Protein AF-K0ICV0-F1 (afdb_monomer_lite)

Sequence (133 aa):
MGDPKSSLQKQDRCTICGSRFAEKKCYYCESRICTSCMVPVEVSGSTTKCLTCDRNKVNRLSLVQMLKRNYYLFAIIVAFWLFTVFPIPFLHLAGIEVDPSAFQPVLIATGAMTIPFVFLFLAWQRKAPRGSS

Radius of gyration: 22.75 Å; chains: 1; bounding box: 73×28×52 Å

Organism: Nitrososphaera gargensis (strain Ga9.2) (NCBI:txid1237085)

Structure (mmCIF, N/CA/C/O backbone):
data_AF-K0ICV0-F1
#
_entry.id   AF-K0ICV0-F1
#
loop_
_atom_site.group_PDB
_atom_site.id
_atom_site.type_symbol
_atom_site.label_atom_id
_atom_site.label_alt_id
_atom_site.label_comp_id
_atom_site.label_asym_id
_atom_site.label_entity_id
_atom_site.label_seq_id
_atom_site.pdbx_PDB_ins_c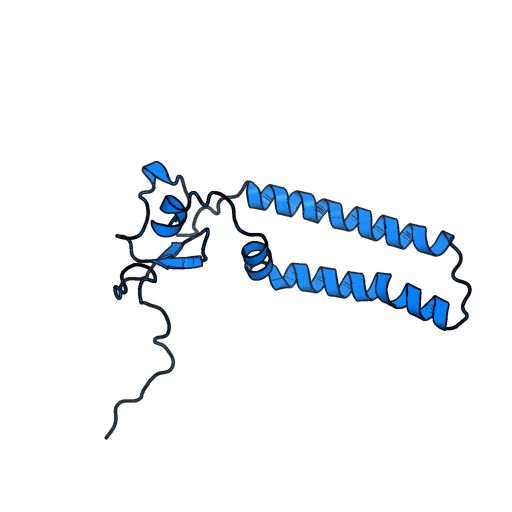ode
_atom_site.Cartn_x
_atom_site.Cartn_y
_atom_site.Cartn_z
_atom_site.occupancy
_atom_site.B_iso_or_equiv
_atom_site.auth_seq_id
_atom_site.auth_comp_id
_atom_site.auth_asym_id
_atom_site.auth_atom_id
_atom_site.pdbx_PDB_model_num
ATOM 1 N N . MET A 1 1 ? -45.959 -13.250 -6.396 1.00 37.66 1 MET A N 1
ATOM 2 C CA . MET A 1 1 ? -44.845 -12.802 -7.262 1.00 37.66 1 MET A CA 1
ATOM 3 C C . MET A 1 1 ? -44.380 -11.468 -6.702 1.00 37.66 1 MET A C 1
ATOM 5 O O . MET A 1 1 ? -45.184 -10.559 -6.690 1.00 37.66 1 MET A O 1
ATOM 9 N N . GLY A 1 2 ? -43.234 -11.296 -6.058 1.00 41.03 2 GLY A N 1
ATOM 10 C CA . GLY A 1 2 ? -41.890 -11.763 -6.367 1.00 41.03 2 GLY A CA 1
ATOM 11 C C . GLY A 1 2 ? -40.994 -10.540 -6.153 1.00 41.03 2 GLY A C 1
ATOM 12 O O . GLY A 1 2 ? -40.744 -9.808 -7.102 1.00 41.03 2 GLY A O 1
ATOM 13 N N . ASP A 1 3 ? -40.623 -10.267 -4.897 1.00 44.44 3 ASP A N 1
ATOM 14 C CA . ASP A 1 3 ? -39.751 -9.145 -4.535 1.00 44.44 3 ASP A CA 1
ATOM 15 C C . ASP A 1 3 ? -38.419 -9.217 -5.302 1.00 44.44 3 ASP A C 1
ATOM 17 O O . ASP A 1 3 ? -37.787 -10.284 -5.330 1.00 44.44 3 ASP A O 1
ATOM 21 N N . PRO A 1 4 ? -37.948 -8.113 -5.911 1.00 46.41 4 PRO A N 1
ATOM 22 C CA . PRO A 1 4 ? -36.689 -8.102 -6.638 1.00 46.41 4 PRO A CA 1
ATOM 23 C C . PRO A 1 4 ? -35.520 -8.233 -5.653 1.00 46.41 4 PRO A C 1
ATOM 25 O O . PRO A 1 4 ? -35.127 -7.302 -4.949 1.00 46.41 4 PRO A O 1
ATOM 28 N N . LYS A 1 5 ? -34.956 -9.440 -5.601 1.00 44.12 5 LYS A N 1
ATOM 29 C CA . LYS A 1 5 ? -33.745 -9.775 -4.857 1.00 44.12 5 LYS A CA 1
ATOM 30 C C . LYS A 1 5 ? -32.512 -9.058 -5.422 1.00 44.12 5 LYS A C 1
ATOM 32 O O . LYS A 1 5 ? -32.124 -9.243 -6.567 1.00 44.12 5 LYS A O 1
ATOM 37 N N . SER A 1 6 ? -31.828 -8.385 -4.501 1.00 47.59 6 SER A N 1
ATOM 38 C CA . SER A 1 6 ? -30.394 -8.548 -4.231 1.00 47.59 6 SER A CA 1
ATOM 39 C C . SER A 1 6 ? -29.385 -8.181 -5.327 1.00 47.59 6 SER A C 1
ATOM 41 O O . SER A 1 6 ? -28.850 -9.044 -6.021 1.00 47.59 6 SER A O 1
ATOM 43 N N . SER A 1 7 ? -28.940 -6.927 -5.324 1.00 39.94 7 SER A N 1
ATOM 44 C CA . SER A 1 7 ? -27.581 -6.606 -5.796 1.00 39.94 7 SER A CA 1
ATOM 45 C C . SER A 1 7 ? -26.907 -5.410 -5.105 1.00 39.94 7 SER A C 1
ATOM 47 O O . SER A 1 7 ? -25.728 -5.177 -5.352 1.00 39.94 7 SER A O 1
ATOM 49 N N . LEU A 1 8 ? -27.565 -4.726 -4.153 1.00 44.22 8 LEU A N 1
ATOM 50 C CA . LEU A 1 8 ? -27.003 -3.547 -3.464 1.00 44.22 8 LEU A CA 1
ATOM 51 C C . LEU A 1 8 ? -27.070 -3.583 -1.916 1.00 44.22 8 LEU A C 1
ATOM 53 O O . LEU A 1 8 ? -27.124 -2.544 -1.277 1.00 44.22 8 LEU A O 1
ATOM 57 N N . GLN A 1 9 ? -27.066 -4.763 -1.283 1.00 47.94 9 GLN A N 1
ATOM 58 C CA . GLN A 1 9 ? -26.988 -4.907 0.191 1.00 47.94 9 GLN A CA 1
ATOM 59 C C . GLN A 1 9 ? -25.804 -5.780 0.625 1.00 47.94 9 GLN A C 1
ATOM 61 O O . GLN A 1 9 ? -25.917 -6.695 1.445 1.00 47.94 9 GLN A O 1
ATOM 66 N N . LYS A 1 10 ? -24.629 -5.533 0.049 1.00 49.53 10 LYS A N 1
ATOM 67 C CA . LYS A 1 10 ? -23.398 -6.186 0.491 1.00 49.53 10 LYS A CA 1
ATOM 68 C C . LYS A 1 10 ? -22.596 -5.173 1.310 1.00 49.53 10 LYS A C 1
ATOM 70 O O . LYS A 1 10 ? -21.851 -4.400 0.728 1.00 49.53 10 LYS A O 1
ATOM 75 N N . GLN A 1 11 ? -22.721 -5.262 2.643 1.00 59.25 11 GLN A N 1
ATOM 76 C CA . GLN A 1 11 ? -21.839 -4.695 3.692 1.00 59.25 11 GLN A CA 1
ATOM 77 C C . GLN A 1 11 ? -22.364 -3.532 4.564 1.00 59.25 11 GLN A C 1
ATOM 79 O O . GLN A 1 11 ? -21.630 -2.576 4.772 1.00 59.25 11 GLN A O 1
ATOM 84 N N . ASP A 1 12 ? -23.521 -3.667 5.215 1.00 70.25 12 ASP A N 1
ATOM 85 C CA . ASP A 1 12 ? -23.851 -2.817 6.388 1.00 70.25 12 ASP A CA 1
ATOM 86 C C . ASP A 1 12 ? -23.771 -3.577 7.720 1.00 70.25 12 ASP A C 1
ATOM 88 O O . ASP A 1 12 ? -24.135 -3.067 8.775 1.00 70.25 12 ASP A O 1
ATOM 92 N N . ARG A 1 13 ? -23.271 -4.820 7.702 1.00 87.12 13 ARG A N 1
ATOM 93 C CA . ARG A 1 13 ? -23.103 -5.614 8.923 1.00 87.12 13 ARG A CA 1
ATOM 94 C C . ARG A 1 13 ? -21.729 -5.417 9.543 1.00 87.12 13 ARG A C 1
ATOM 96 O O . ARG A 1 13 ? -20.710 -5.520 8.860 1.00 87.12 13 ARG A O 1
ATOM 103 N N . CYS A 1 14 ? -21.706 -5.176 10.848 1.00 88.94 14 CYS A N 1
ATOM 104 C CA . CYS A 1 14 ? -20.485 -4.986 11.607 1.00 88.94 14 CYS A CA 1
ATOM 105 C C . CYS A 1 14 ? -19.721 -6.308 11.640 1.00 88.94 14 CYS A C 1
ATOM 107 O O . CYS A 1 14 ? -20.273 -7.334 12.031 1.00 88.94 14 CYS A O 1
ATOM 109 N N . THR A 1 15 ? -18.440 -6.288 11.277 1.00 88.62 15 THR A N 1
ATOM 110 C CA . THR A 1 15 ? -17.615 -7.506 11.226 1.00 88.62 15 THR A CA 1
ATOM 111 C C . THR A 1 15 ? -17.392 -8.134 12.608 1.00 88.62 15 THR A C 1
ATOM 113 O O . THR A 1 15 ? -17.143 -9.328 12.695 1.00 88.62 15 THR A O 1
ATOM 116 N N . ILE A 1 16 ? -17.501 -7.347 13.685 1.00 88.56 16 ILE A N 1
ATOM 117 C CA . ILE A 1 16 ? -17.265 -7.808 15.063 1.00 88.56 16 ILE A CA 1
ATOM 118 C C . ILE A 1 16 ? -18.532 -8.411 15.690 1.00 88.56 16 ILE A C 1
ATOM 120 O O . ILE A 1 16 ? -18.513 -9.558 16.115 1.00 88.56 16 ILE A O 1
ATOM 124 N N . CYS A 1 17 ? -19.633 -7.652 15.753 1.00 89.19 17 CYS A N 1
ATOM 125 C CA . CYS A 1 17 ? -20.864 -8.063 16.442 1.00 89.19 17 CYS A CA 1
ATOM 126 C C . CYS A 1 17 ? -22.038 -8.429 15.515 1.00 89.19 17 CYS A C 1
ATOM 128 O O . CYS A 1 17 ? -23.097 -8.814 15.997 1.00 89.19 17 CYS A O 1
ATOM 130 N N . GLY A 1 18 ? -21.903 -8.263 14.196 1.00 86.38 18 GLY A N 1
ATOM 131 C CA . GLY A 1 18 ? -22.969 -8.561 13.232 1.00 86.38 18 GLY A CA 1
ATOM 132 C C . GLY A 1 18 ? -24.112 -7.538 13.161 1.00 86.38 18 GLY A C 1
ATOM 133 O O . GLY A 1 18 ? -25.042 -7.743 12.378 1.00 86.38 18 GLY A O 1
ATOM 134 N N . SER A 1 19 ? -24.057 -6.438 13.924 1.00 87.06 19 SER A N 1
ATOM 135 C CA . SER A 1 19 ? -25.083 -5.380 13.909 1.00 87.06 19 SER A CA 1
ATOM 136 C C . SER A 1 19 ? -25.228 -4.740 12.525 1.00 87.06 19 SER A C 1
ATOM 138 O O . SER A 1 19 ? -24.257 -4.658 11.783 1.00 87.06 19 SER A O 1
ATOM 140 N N . ARG A 1 20 ? -26.425 -4.258 12.166 1.00 86.38 20 ARG A N 1
ATOM 141 C CA . ARG A 1 20 ? -26.699 -3.641 10.847 1.00 86.38 20 ARG A CA 1
ATOM 142 C C . ARG A 1 20 ? -26.214 -2.189 10.704 1.00 86.38 20 ARG A C 1
ATOM 144 O O . ARG A 1 20 ? -26.486 -1.562 9.692 1.00 86.38 20 ARG A O 1
ATOM 151 N N . PHE A 1 21 ? -25.525 -1.657 11.710 1.00 82.44 21 PHE A N 1
ATOM 152 C CA . PHE A 1 21 ? -25.113 -0.253 11.780 1.00 82.44 21 PHE A CA 1
ATOM 153 C C . PHE A 1 21 ? -23.606 -0.102 11.538 1.00 82.44 21 PHE A C 1
ATOM 155 O O . PHE A 1 21 ? -22.895 0.509 12.335 1.00 82.44 21 PHE A O 1
ATOM 162 N N . ALA A 1 22 ? -23.072 -0.733 10.488 1.00 83.94 22 ALA A N 1
ATOM 163 C CA . ALA A 1 22 ? -21.639 -0.701 10.181 1.00 83.94 22 ALA A CA 1
ATOM 164 C C . ALA A 1 22 ? -21.247 0.506 9.317 1.00 83.94 22 ALA A C 1
ATOM 166 O O . ALA A 1 22 ? -20.784 0.363 8.184 1.00 83.94 22 ALA A O 1
ATOM 167 N N . GLU A 1 23 ? -21.436 1.699 9.873 1.00 82.81 23 GLU A N 1
ATOM 168 C CA . GLU A 1 23 ? -21.257 2.967 9.159 1.00 82.81 23 GLU A CA 1
ATOM 169 C C . GLU A 1 23 ? -19.788 3.379 9.000 1.00 82.81 23 GLU A C 1
ATOM 171 O O . GLU A 1 23 ? -19.437 4.105 8.070 1.00 82.81 23 GLU A O 1
ATOM 176 N N . LYS A 1 24 ? -18.899 2.931 9.898 1.00 84.81 24 LYS A N 1
ATOM 177 C CA . LYS A 1 24 ? -17.494 3.365 9.928 1.00 84.81 24 LYS A CA 1
ATOM 178 C C . LYS A 1 24 ? -16.554 2.234 9.516 1.00 84.81 24 LYS A C 1
ATOM 180 O O . LYS A 1 24 ? -16.771 1.065 9.828 1.00 84.81 24 LYS A O 1
ATOM 185 N N . LYS A 1 25 ? -15.458 2.581 8.836 1.00 86.50 25 LYS A N 1
ATOM 186 C CA . LYS A 1 25 ? -14.392 1.642 8.451 1.00 86.50 25 LYS A CA 1
ATOM 187 C C . LYS A 1 25 ? -13.207 1.789 9.409 1.00 86.50 25 LYS A C 1
ATOM 189 O O . LYS A 1 25 ? -12.770 2.906 9.694 1.00 86.50 25 LYS A O 1
ATOM 194 N N . CYS A 1 26 ? -12.690 0.670 9.913 1.00 86.25 26 CYS A N 1
ATOM 195 C CA . CYS A 1 26 ? -11.460 0.664 10.703 1.00 86.25 26 CYS A CA 1
ATOM 196 C C . CYS A 1 26 ? -10.269 1.045 9.818 1.00 86.25 26 CYS A C 1
ATOM 198 O O . CYS A 1 26 ? -10.098 0.482 8.735 1.00 86.25 26 CYS A O 1
ATOM 200 N N . TYR A 1 27 ? -9.426 1.957 10.293 1.00 80.50 27 TYR A N 1
ATOM 201 C CA . TYR A 1 27 ? -8.241 2.413 9.574 1.00 80.50 27 TYR A CA 1
ATOM 202 C C . TYR A 1 27 ? -7.216 1.293 9.343 1.00 80.50 27 TYR A C 1
ATOM 204 O O . TYR A 1 27 ? -6.616 1.210 8.274 1.00 80.50 27 TYR A O 1
ATOM 212 N N . TYR A 1 28 ? -7.036 0.424 10.340 1.00 82.12 28 TYR A N 1
ATOM 213 C CA . TYR A 1 28 ? -6.021 -0.623 10.310 1.00 82.12 28 TYR A CA 1
ATOM 214 C C . TYR A 1 28 ? -6.495 -1.815 9.497 1.00 82.12 28 TYR A C 1
ATOM 216 O O . TYR A 1 28 ? -5.939 -2.066 8.447 1.00 82.12 28 TYR A O 1
ATOM 224 N N . CYS A 1 29 ? -7.540 -2.528 9.924 1.00 82.75 29 CYS A N 1
ATOM 225 C CA . CYS A 1 29 ? -7.981 -3.765 9.268 1.00 82.75 29 CYS A CA 1
ATOM 226 C C . CYS A 1 29 ? -8.953 -3.562 8.095 1.00 82.75 29 CYS A C 1
ATOM 228 O O . CYS A 1 29 ? -9.359 -4.541 7.475 1.00 82.75 29 CYS A O 1
ATOM 230 N N . GLU A 1 30 ? -9.358 -2.324 7.794 1.00 83.50 30 GLU A N 1
ATOM 231 C CA . GLU A 1 30 ? -10.346 -2.017 6.754 1.00 83.50 30 GLU A CA 1
ATOM 232 C C . GLU A 1 30 ? -11.732 -2.677 6.940 1.00 83.50 30 GLU A C 1
ATOM 234 O O . GLU A 1 30 ? -12.581 -2.607 6.049 1.00 83.50 30 GLU A O 1
ATOM 239 N N . SER A 1 31 ? -12.011 -3.285 8.095 1.00 85.44 31 SER A N 1
ATOM 240 C CA . SER A 1 31 ? -13.318 -3.880 8.387 1.00 85.44 31 SER A CA 1
ATOM 241 C C . SER A 1 31 ? -14.365 -2.804 8.665 1.00 85.44 31 SER A C 1
ATOM 243 O O . SER A 1 31 ? -14.062 -1.814 9.342 1.00 85.44 31 SER A O 1
ATOM 245 N N . ARG A 1 32 ? -15.610 -3.020 8.228 1.00 87.31 32 ARG A N 1
ATOM 246 C CA . ARG A 1 32 ? -16.732 -2.164 8.631 1.00 87.31 32 ARG A CA 1
ATOM 247 C C . ARG A 1 32 ? -17.189 -2.512 10.041 1.00 87.31 32 ARG A C 1
ATOM 249 O O . ARG A 1 32 ? -17.411 -3.680 10.369 1.00 87.31 32 ARG A O 1
ATOM 256 N N . ILE A 1 33 ? -17.320 -1.492 10.872 1.00 90.25 33 ILE A N 1
ATOM 257 C CA . ILE A 1 33 ? -17.650 -1.608 12.286 1.00 90.25 33 ILE A CA 1
ATOM 258 C C . ILE A 1 33 ? -18.757 -0.625 12.652 1.00 90.25 33 ILE A C 1
ATOM 260 O O . ILE A 1 33 ? -18.904 0.429 12.035 1.00 90.25 33 ILE A O 1
ATOM 264 N N . CYS A 1 34 ? -19.526 -0.981 13.673 1.00 90.06 34 CYS A N 1
ATOM 265 C CA . CYS A 1 34 ? -20.456 -0.064 14.314 1.00 90.06 34 CYS A CA 1
ATOM 266 C C . CYS A 1 34 ? -19.750 0.773 15.385 1.00 90.06 34 CYS A C 1
ATOM 268 O O . CYS A 1 34 ? -18.667 0.413 15.858 1.00 90.06 34 CYS A O 1
ATOM 270 N N . THR A 1 35 ? -20.390 1.866 15.794 1.00 86.56 35 THR A N 1
ATOM 271 C CA . THR A 1 35 ? -19.876 2.808 16.799 1.00 86.56 35 THR A CA 1
ATOM 272 C C . THR A 1 35 ? -19.552 2.125 18.130 1.00 86.56 35 THR A C 1
ATOM 274 O O . THR A 1 35 ? -18.555 2.456 18.757 1.00 86.56 35 THR A O 1
ATOM 277 N N . SER A 1 36 ? -20.319 1.101 18.522 1.00 87.06 36 SER A N 1
ATOM 278 C CA . SER A 1 36 ? -20.081 0.341 19.759 1.00 87.06 36 SER A CA 1
ATOM 279 C C . SER A 1 36 ? -18.867 -0.592 19.700 1.00 87.06 36 SER A C 1
ATOM 281 O O . SER A 1 36 ? -18.354 -0.997 20.736 1.00 87.06 36 SER A O 1
ATOM 283 N N . CYS A 1 37 ? -18.406 -0.974 18.505 1.00 88.25 37 CYS A N 1
ATOM 284 C CA . CYS A 1 37 ? -17.204 -1.799 18.326 1.00 88.25 37 CYS A CA 1
ATOM 285 C C . CYS A 1 37 ? -15.970 -0.968 17.933 1.00 88.25 37 CYS A C 1
ATOM 287 O O . CYS A 1 37 ? -14.930 -1.527 17.557 1.00 88.25 37 CYS A O 1
ATOM 289 N N . MET A 1 38 ? -16.095 0.357 17.995 1.00 87.94 38 MET A N 1
ATOM 290 C CA . MET A 1 38 ? -15.019 1.318 17.810 1.00 87.94 38 MET A CA 1
ATOM 291 C C . MET A 1 38 ? -14.395 1.647 19.167 1.00 87.94 38 MET A C 1
ATOM 293 O O . MET A 1 38 ? -15.089 1.760 20.173 1.00 87.94 38 MET A O 1
ATOM 297 N N . VAL A 1 39 ? -13.073 1.791 19.189 1.00 85.38 39 VAL A N 1
ATOM 298 C CA . VAL A 1 39 ? -12.358 2.287 20.366 1.00 85.38 39 VAL A CA 1
ATOM 299 C C . VAL A 1 39 ? -12.556 3.800 20.440 1.00 85.38 39 VAL A C 1
ATOM 301 O O . VAL A 1 39 ? -12.382 4.465 19.412 1.00 85.38 39 VAL A O 1
ATOM 304 N N . PRO A 1 40 ? -12.923 4.357 21.605 1.00 75.94 40 PRO A N 1
ATOM 305 C CA . PRO A 1 40 ? -13.174 5.782 21.722 1.00 75.94 40 PRO A CA 1
ATOM 306 C C . PRO A 1 40 ? -11.914 6.606 21.412 1.00 75.94 40 PRO A C 1
ATOM 308 O O . PRO A 1 40 ? -10.772 6.183 21.618 1.00 75.94 40 PRO A O 1
ATOM 311 N N . VAL A 1 41 ? -12.139 7.793 20.850 1.00 69.06 41 VAL A N 1
ATOM 312 C CA . VAL A 1 41 ? -11.109 8.674 20.260 1.00 69.06 41 VAL A CA 1
ATOM 313 C C . VAL A 1 41 ? -10.037 9.071 21.285 1.00 69.06 41 VAL A C 1
ATOM 315 O O . VAL A 1 41 ? -8.869 9.233 20.940 1.00 69.06 41 VAL A O 1
ATOM 318 N N . GLU A 1 42 ? -10.409 9.131 22.561 1.00 61.34 42 GLU A N 1
ATOM 319 C CA . GLU A 1 42 ? -9.535 9.434 23.699 1.00 61.34 42 GLU A CA 1
ATOM 320 C C . GLU A 1 42 ? -8.365 8.452 23.888 1.00 61.34 42 GLU A C 1
ATOM 322 O O . GLU A 1 42 ? -7.300 8.861 24.344 1.00 61.34 42 GLU A O 1
ATOM 327 N N . VAL A 1 43 ? -8.504 7.194 23.451 1.00 61.69 43 VAL A N 1
ATOM 328 C CA . VAL A 1 43 ? -7.439 6.169 23.528 1.00 61.69 43 VAL A CA 1
ATOM 329 C C . VAL A 1 43 ? -6.830 5.798 22.169 1.00 61.69 43 VAL A C 1
ATOM 331 O O . VAL A 1 43 ? -5.727 5.258 22.123 1.00 61.69 43 VAL A O 1
ATOM 334 N N . SER A 1 44 ? -7.495 6.102 21.047 1.00 57.72 44 SER A N 1
ATOM 335 C CA . SER A 1 44 ? -6.992 5.802 19.686 1.00 57.72 44 SER A CA 1
ATOM 336 C C . SER A 1 44 ? -6.432 7.003 18.912 1.00 57.72 44 SER A C 1
ATOM 338 O O . SER A 1 44 ? -5.935 6.833 17.792 1.00 57.72 44 SER A O 1
ATOM 340 N N . GLY A 1 45 ? -6.484 8.210 19.480 1.00 64.06 45 GLY A N 1
ATOM 341 C CA . GLY A 1 45 ? -6.111 9.438 18.778 1.00 64.06 45 GLY A CA 1
ATOM 342 C C . GLY A 1 45 ? -7.091 9.768 17.644 1.00 64.06 45 GLY A C 1
ATOM 343 O O . GLY A 1 45 ? -8.266 9.433 17.708 1.00 64.06 45 GLY A O 1
ATOM 344 N N . SER A 1 46 ? -6.621 10.400 16.563 1.00 66.38 46 SER A N 1
ATOM 345 C CA . SER A 1 46 ? -7.464 10.878 15.448 1.00 66.38 46 SER A CA 1
ATOM 346 C C . SER A 1 46 ? -7.933 9.802 14.451 1.00 66.38 46 SER A C 1
ATOM 348 O O . SER A 1 46 ? -8.576 10.139 13.455 1.00 66.38 46 SER A O 1
ATOM 350 N N . THR A 1 47 ? -7.613 8.520 14.674 1.00 74.62 47 THR A N 1
ATOM 351 C CA . THR A 1 47 ? -7.925 7.427 13.731 1.00 74.62 47 THR A CA 1
ATOM 352 C C . THR A 1 47 ? -9.008 6.489 14.244 1.00 74.62 47 THR A C 1
ATOM 354 O O . THR A 1 47 ? -9.014 6.110 15.411 1.00 74.62 47 THR A O 1
ATOM 357 N N . THR A 1 48 ? -9.891 6.041 13.348 1.00 83.12 48 THR A N 1
ATOM 358 C CA . THR A 1 48 ? -10.921 5.045 13.662 1.00 83.12 48 THR A CA 1
ATOM 359 C C . THR A 1 48 ? -10.295 3.659 13.849 1.00 83.12 48 THR A C 1
ATOM 361 O O . THR A 1 48 ? -9.924 2.984 12.885 1.00 83.12 48 THR A O 1
ATOM 364 N N . LYS A 1 49 ? -10.183 3.201 15.099 1.00 86.38 49 LYS A N 1
ATOM 365 C CA . LYS A 1 49 ? -9.672 1.866 15.448 1.00 86.38 49 LYS A CA 1
ATOM 366 C C . LYS A 1 49 ? -10.812 0.966 15.922 1.00 86.38 49 LYS A C 1
ATOM 368 O O . LYS A 1 49 ? -11.686 1.402 16.667 1.00 86.38 49 LYS A O 1
ATOM 373 N N . CYS A 1 50 ? -10.820 -0.293 15.490 1.00 89.56 50 CYS A N 1
ATOM 374 C CA . CYS A 1 50 ? -11.769 -1.286 15.989 1.00 89.56 50 CYS A CA 1
ATOM 375 C C . CYS A 1 50 ? -11.243 -1.992 17.242 1.00 89.56 50 CYS A C 1
ATOM 377 O O . CYS A 1 50 ? -10.030 -2.123 17.426 1.00 89.56 50 CYS A O 1
ATOM 379 N N . LEU A 1 51 ? -12.161 -2.526 18.050 1.00 88.75 51 LEU A N 1
ATOM 380 C CA . LEU A 1 51 ? -11.833 -3.257 19.277 1.00 88.75 51 LEU A CA 1
ATOM 381 C C . LEU A 1 51 ? -10.893 -4.453 19.024 1.00 88.75 51 LEU A C 1
ATOM 383 O O . LEU A 1 51 ? -9.996 -4.727 19.814 1.00 88.75 51 LEU A O 1
ATOM 387 N N . THR A 1 52 ? -11.049 -5.146 17.890 1.00 87.19 52 THR A N 1
ATOM 388 C CA . THR A 1 52 ? -10.185 -6.276 17.505 1.00 87.19 52 THR A CA 1
ATOM 389 C C . THR A 1 52 ? -8.749 -5.836 17.216 1.00 87.19 52 THR A C 1
ATOM 391 O O . THR A 1 52 ? -7.806 -6.484 17.665 1.00 87.19 52 THR A O 1
ATOM 394 N N . CYS A 1 53 ? -8.558 -4.729 16.489 1.00 86.19 53 CYS A N 1
ATOM 395 C CA . CYS A 1 53 ? -7.226 -4.178 16.224 1.00 86.19 53 CYS A CA 1
ATOM 396 C C . CYS A 1 53 ? -6.565 -3.669 17.501 1.00 86.19 53 CYS A C 1
ATOM 398 O O . CYS A 1 53 ? -5.348 -3.761 17.636 1.00 86.19 53 CYS A O 1
ATOM 400 N N . ASP A 1 54 ? -7.355 -3.142 18.431 1.00 86.31 54 ASP A N 1
ATOM 401 C CA . ASP A 1 54 ? -6.856 -2.686 19.720 1.00 86.31 54 ASP A CA 1
ATOM 402 C C . ASP A 1 54 ? -6.415 -3.832 20.624 1.00 86.31 54 ASP A C 1
ATOM 404 O O . ASP A 1 54 ? -5.268 -3.850 21.071 1.00 86.31 54 ASP A O 1
ATOM 408 N N . ARG A 1 55 ? -7.253 -4.865 20.749 1.00 86.00 55 ARG A N 1
ATOM 409 C CA . ARG A 1 55 ? -6.919 -6.096 21.475 1.00 86.00 55 ARG A CA 1
ATOM 410 C C . ARG A 1 55 ? -5.661 -6.774 20.926 1.00 86.00 55 ARG A C 1
ATOM 412 O O . ARG A 1 55 ? -4.845 -7.267 21.698 1.00 86.00 55 ARG A O 1
ATOM 419 N N . ASN A 1 56 ? -5.475 -6.747 19.607 1.00 85.38 56 ASN A N 1
ATOM 420 C CA . ASN A 1 56 ? -4.303 -7.318 18.941 1.00 85.38 56 ASN A CA 1
ATOM 421 C C . ASN A 1 56 ? -3.092 -6.362 18.898 1.00 85.38 56 ASN A C 1
ATOM 423 O O . ASN A 1 56 ? -2.105 -6.675 18.236 1.00 85.38 56 ASN A O 1
ATOM 427 N N . LYS A 1 57 ? -3.153 -5.197 19.566 1.00 81.56 57 LYS A N 1
ATOM 428 C CA . LYS A 1 57 ? -2.094 -4.166 19.585 1.00 81.56 57 LYS A CA 1
ATOM 429 C C . LYS A 1 57 ? -1.600 -3.772 18.184 1.00 81.56 57 LYS A C 1
ATOM 431 O O . LYS A 1 57 ? -0.421 -3.481 17.971 1.00 81.56 57 LYS A O 1
ATOM 436 N N . VAL A 1 58 ? -2.510 -3.763 17.209 1.00 79.12 58 VAL A N 1
ATOM 437 C CA . VAL A 1 58 ? -2.211 -3.372 15.831 1.00 79.12 58 VAL A CA 1
ATOM 438 C C . VAL A 1 58 ? -2.092 -1.854 15.782 1.00 79.12 58 VAL A C 1
ATOM 440 O O . VAL A 1 58 ? -3.092 -1.137 15.785 1.00 79.12 58 VAL A O 1
ATOM 443 N N . ASN A 1 59 ? -0.847 -1.385 15.742 1.00 69.69 59 ASN A N 1
ATOM 444 C CA . ASN A 1 59 ? -0.505 0.040 15.750 1.00 69.69 59 ASN A CA 1
ATOM 445 C C . ASN A 1 59 ? 0.108 0.503 14.418 1.00 69.69 59 ASN A C 1
ATOM 447 O O . ASN A 1 59 ? 0.422 1.678 14.251 1.00 69.69 59 ASN A O 1
ATOM 451 N N . ARG A 1 60 ? 0.302 -0.412 13.460 1.00 68.19 60 ARG A N 1
ATOM 452 C CA . ARG A 1 60 ? 0.811 -0.112 12.116 1.00 68.19 60 ARG A CA 1
ATOM 453 C C . ARG A 1 60 ? -0.049 -0.787 11.059 1.00 68.19 60 ARG A C 1
ATOM 455 O O . ARG A 1 60 ? -0.607 -1.856 11.295 1.00 68.19 60 ARG A O 1
ATOM 462 N N . LEU A 1 61 ? -0.143 -0.159 9.890 1.00 71.62 61 LEU A N 1
ATOM 463 C CA . LEU A 1 61 ? -0.747 -0.790 8.719 1.00 71.62 61 LEU A CA 1
ATOM 464 C C . LEU A 1 61 ? 0.133 -1.951 8.253 1.00 71.62 61 LEU A C 1
ATOM 466 O O . LEU A 1 61 ? 1.349 -1.798 8.129 1.00 71.62 61 LEU A O 1
ATOM 470 N N . SER A 1 62 ? -0.493 -3.090 7.959 1.00 72.00 62 SER A N 1
ATOM 471 C CA . SER A 1 62 ? 0.197 -4.209 7.320 1.00 72.00 62 SER A CA 1
ATOM 472 C C . SER A 1 62 ? 0.632 -3.825 5.902 1.00 72.00 62 SER A C 1
ATOM 474 O O . SER A 1 62 ? -0.101 -3.135 5.187 1.00 72.00 62 SER A O 1
ATOM 476 N N . LEU A 1 63 ? 1.802 -4.309 5.470 1.00 66.31 63 LEU A N 1
ATOM 477 C CA . LEU A 1 63 ? 2.330 -4.094 4.115 1.00 66.31 63 LEU A CA 1
ATOM 478 C C . LEU A 1 63 ? 1.328 -4.528 3.040 1.00 66.31 63 LEU A C 1
ATOM 480 O O . LEU A 1 63 ? 1.151 -3.838 2.041 1.00 66.31 63 LEU A O 1
ATOM 484 N N . VAL A 1 64 ? 0.601 -5.619 3.288 1.00 68.44 64 VAL A N 1
ATOM 485 C CA . VAL A 1 64 ? -0.435 -6.134 2.380 1.00 68.44 64 VAL A CA 1
ATOM 486 C C . VAL A 1 64 ? -1.582 -5.135 2.221 1.00 68.44 64 VAL A C 1
ATOM 488 O O . VAL A 1 64 ? -2.121 -4.959 1.132 1.00 68.44 64 VAL A O 1
ATOM 491 N N . GLN A 1 65 ? -1.948 -4.440 3.297 1.00 70.44 65 GLN A N 1
ATOM 492 C CA . GLN A 1 65 ? -3.019 -3.446 3.264 1.00 70.44 65 GLN A CA 1
ATOM 493 C C . GLN A 1 65 ? -2.560 -2.142 2.621 1.00 70.44 65 GLN A C 1
ATOM 495 O O . GLN A 1 65 ? -3.326 -1.533 1.880 1.00 70.44 65 GLN A O 1
ATOM 500 N N . MET A 1 66 ? -1.301 -1.750 2.828 1.00 67.56 66 MET A N 1
ATOM 501 C CA . MET A 1 66 ? -0.703 -0.640 2.083 1.00 67.56 66 MET A CA 1
ATOM 502 C C . MET A 1 66 ? -0.679 -0.927 0.581 1.00 67.56 66 MET A C 1
ATOM 504 O O . MET A 1 66 ? -1.093 -0.080 -0.210 1.00 67.56 66 MET A O 1
ATOM 508 N N . LEU A 1 67 ? -0.265 -2.137 0.198 1.00 70.94 67 LEU A N 1
ATOM 509 C CA . LEU A 1 67 ? -0.248 -2.579 -1.191 1.00 70.94 67 LEU A CA 1
ATOM 510 C C . LEU A 1 67 ? -1.658 -2.588 -1.787 1.00 70.94 67 LEU A C 1
ATOM 512 O O . LEU A 1 67 ? -1.864 -2.058 -2.870 1.00 70.94 67 LEU A O 1
ATOM 516 N N . LYS A 1 68 ? -2.651 -3.103 -1.055 1.00 71.88 68 LYS A N 1
ATOM 517 C CA . LYS A 1 68 ? -4.048 -3.122 -1.506 1.00 71.88 68 LYS A CA 1
ATOM 518 C C . LYS A 1 68 ? -4.635 -1.718 -1.667 1.00 71.88 68 LYS A C 1
ATOM 520 O O . LYS A 1 68 ? -5.334 -1.462 -2.644 1.00 71.88 68 LYS A O 1
ATOM 525 N N . ARG A 1 69 ? -4.347 -0.799 -0.739 1.00 70.31 69 ARG A N 1
ATOM 526 C CA . ARG A 1 69 ? -4.860 0.580 -0.788 1.00 70.31 69 ARG A CA 1
ATOM 527 C C . ARG A 1 69 ? -4.217 1.406 -1.898 1.00 70.31 69 ARG A C 1
ATOM 529 O O . ARG A 1 69 ? -4.815 2.370 -2.361 1.00 70.31 69 ARG A O 1
ATOM 536 N N . ASN A 1 70 ? -3.013 1.026 -2.315 1.00 74.06 70 ASN A N 1
ATOM 537 C CA . ASN A 1 70 ? -2.212 1.768 -3.274 1.00 74.06 70 ASN A CA 1
ATOM 538 C C . ASN A 1 70 ? -1.784 0.925 -4.485 1.00 74.06 70 ASN A C 1
ATOM 540 O O . ASN A 1 70 ? -0.736 1.165 -5.089 1.00 74.06 70 ASN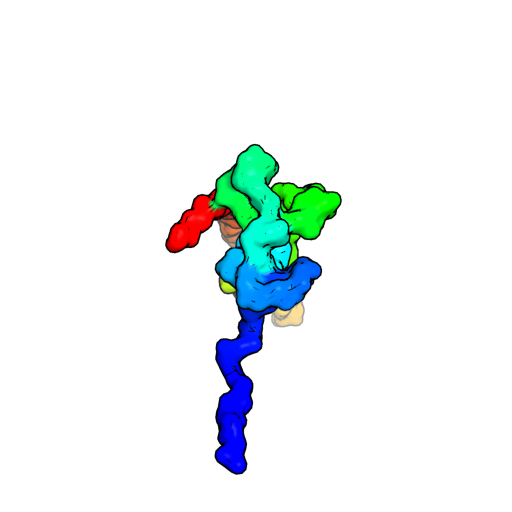 A O 1
ATOM 544 N N . TYR A 1 71 ? -2.588 -0.083 -4.831 1.00 78.19 71 TYR A N 1
ATOM 545 C CA . TYR A 1 71 ? -2.220 -1.091 -5.826 1.00 78.19 71 TYR A CA 1
ATOM 546 C C . TYR A 1 71 ? -1.895 -0.469 -7.189 1.00 78.19 71 TYR A C 1
ATOM 548 O O . TYR A 1 71 ? -1.031 -0.973 -7.892 1.00 78.19 71 TYR A O 1
ATOM 556 N N . TYR A 1 72 ? -2.531 0.655 -7.529 1.00 75.94 72 TYR A N 1
ATOM 557 C CA . TYR A 1 72 ? -2.292 1.385 -8.770 1.00 75.94 72 TYR A CA 1
ATOM 558 C C . TYR A 1 72 ? -0.858 1.924 -8.877 1.00 75.94 72 TYR A C 1
ATOM 560 O O . TYR A 1 72 ? -0.192 1.711 -9.886 1.00 75.94 72 TYR A O 1
ATOM 568 N N . LEU A 1 73 ? -0.339 2.564 -7.821 1.00 74.62 73 LEU A N 1
ATOM 569 C CA . LEU A 1 73 ? 1.042 3.056 -7.829 1.00 74.62 73 LEU A CA 1
ATOM 570 C C . LEU A 1 73 ? 2.038 1.897 -7.869 1.00 74.62 73 LEU A C 1
ATOM 572 O O . LEU A 1 73 ? 3.005 1.958 -8.620 1.00 74.62 73 LEU A O 1
ATOM 576 N N . PHE A 1 74 ? 1.787 0.821 -7.119 1.00 77.81 74 PHE A N 1
ATOM 577 C CA . PHE A 1 74 ? 2.636 -0.370 -7.186 1.00 77.81 74 PHE A CA 1
ATOM 578 C C . PHE A 1 74 ? 2.593 -1.044 -8.563 1.00 77.81 74 PHE A C 1
ATOM 580 O O . PHE A 1 74 ? 3.632 -1.483 -9.045 1.00 77.81 74 PHE A O 1
ATOM 587 N N . ALA A 1 75 ? 1.438 -1.074 -9.229 1.00 80.25 75 ALA A N 1
ATOM 588 C CA . ALA A 1 75 ? 1.310 -1.608 -10.581 1.00 80.25 75 ALA A CA 1
ATOM 589 C C . ALA A 1 75 ? 2.137 -0.806 -11.596 1.00 80.25 75 ALA A C 1
ATOM 591 O O . ALA A 1 75 ? 2.826 -1.410 -12.413 1.00 80.25 75 ALA A O 1
ATOM 592 N N . ILE A 1 76 ? 2.139 0.530 -11.510 1.00 81.25 76 ILE A N 1
ATOM 593 C CA . ILE A 1 76 ? 2.971 1.385 -12.375 1.00 81.25 76 ILE A CA 1
ATOM 594 C C . ILE A 1 76 ? 4.460 1.108 -12.154 1.00 81.25 76 ILE A C 1
ATOM 596 O O . ILE A 1 76 ? 5.203 0.989 -13.124 1.00 81.25 76 ILE A O 1
ATOM 600 N N . ILE A 1 77 ? 4.900 0.959 -10.900 1.00 76.44 77 ILE A N 1
ATOM 601 C CA . ILE A 1 77 ? 6.299 0.611 -10.607 1.00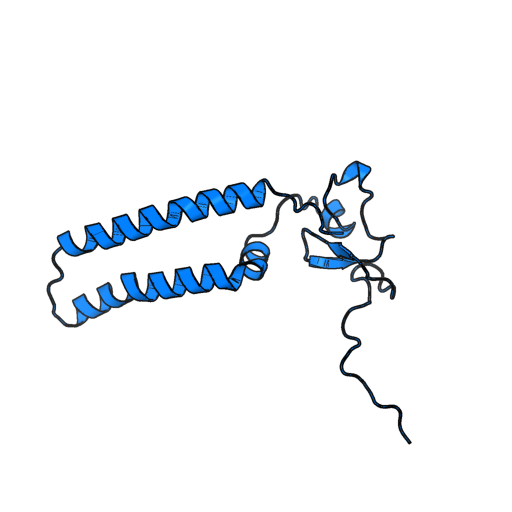 76.44 77 ILE A CA 1
ATOM 602 C C . ILE A 1 77 ? 6.650 -0.734 -11.221 1.00 76.44 77 ILE A C 1
ATOM 604 O O . ILE A 1 77 ? 7.669 -0.844 -11.887 1.00 76.44 77 ILE A O 1
ATOM 608 N N . VAL A 1 78 ? 5.831 -1.761 -10.978 1.00 81.06 78 VAL A N 1
ATOM 609 C CA . VAL A 1 78 ? 6.105 -3.113 -11.473 1.00 81.06 78 VAL A CA 1
ATOM 610 C C . VAL A 1 78 ? 6.127 -3.111 -12.997 1.00 81.06 78 VAL A C 1
ATOM 612 O O . VAL A 1 78 ? 7.030 -3.699 -13.578 1.00 81.06 78 VAL A O 1
ATOM 615 N N . ALA A 1 79 ? 5.210 -2.395 -13.648 1.00 81.38 79 ALA A N 1
ATOM 616 C CA . ALA A 1 79 ? 5.208 -2.234 -15.098 1.00 81.38 79 ALA A CA 1
ATOM 617 C C . ALA A 1 79 ? 6.473 -1.523 -15.602 1.00 81.38 79 ALA A C 1
ATOM 619 O O . ALA A 1 79 ? 7.085 -1.979 -16.562 1.00 81.38 79 ALA A O 1
ATOM 620 N N . PHE A 1 80 ? 6.911 -0.449 -14.939 1.00 77.50 80 PHE A N 1
ATOM 621 C CA . PHE A 1 80 ? 8.140 0.261 -15.298 1.00 77.50 80 PHE A CA 1
ATOM 622 C C . PHE A 1 80 ? 9.392 -0.591 -15.070 1.00 77.50 80 PHE A C 1
ATOM 624 O O . PHE A 1 80 ? 10.301 -0.603 -15.896 1.00 77.50 80 PHE A O 1
ATOM 631 N N . TRP A 1 81 ? 9.440 -1.340 -13.972 1.00 77.69 81 TRP A N 1
ATOM 632 C CA . TRP A 1 81 ? 10.536 -2.250 -13.654 1.00 77.69 81 TRP A CA 1
ATOM 633 C C . TRP A 1 81 ? 10.595 -3.410 -14.652 1.00 77.69 81 TRP A C 1
ATOM 635 O O . TRP A 1 81 ? 11.663 -3.747 -15.155 1.00 77.69 81 TRP A O 1
ATOM 645 N N . LEU A 1 82 ? 9.440 -3.967 -15.028 1.00 78.44 82 LEU A N 1
ATOM 646 C CA . LEU A 1 82 ? 9.339 -4.938 -16.115 1.00 78.44 82 LEU A CA 1
ATOM 647 C C . LEU A 1 82 ? 9.659 -4.320 -17.478 1.00 78.44 82 LEU A C 1
ATOM 649 O O . LEU A 1 82 ? 10.124 -5.015 -18.359 1.00 78.44 82 LEU A O 1
ATOM 653 N N . PHE A 1 83 ? 9.456 -3.028 -17.691 1.00 76.25 83 PHE A N 1
ATOM 654 C CA . PHE A 1 83 ? 9.859 -2.404 -18.947 1.00 76.25 83 PHE A CA 1
ATOM 655 C C . PHE A 1 83 ? 11.367 -2.133 -19.008 1.00 76.25 83 PHE A C 1
ATOM 657 O O . PHE A 1 83 ? 11.968 -2.243 -20.068 1.00 76.25 83 PHE A O 1
ATOM 664 N N . THR A 1 84 ? 11.992 -1.785 -17.884 1.00 71.88 84 THR A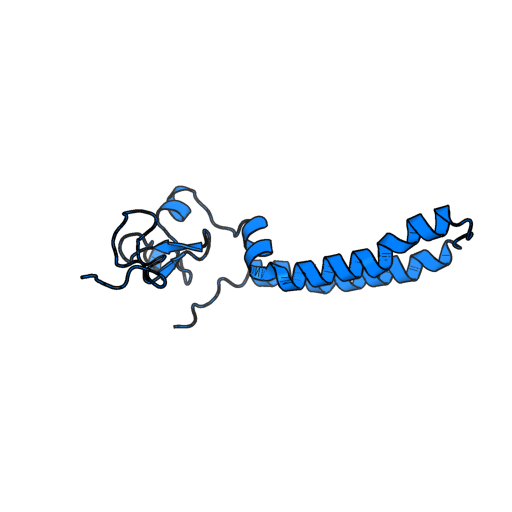 N 1
ATOM 665 C CA . THR A 1 84 ? 13.393 -1.334 -17.848 1.00 71.88 84 THR A CA 1
ATOM 666 C C . THR A 1 84 ? 14.387 -2.441 -17.524 1.00 71.88 84 THR A C 1
ATOM 668 O O . THR A 1 84 ? 15.480 -2.453 -18.082 1.00 71.88 84 THR A O 1
ATOM 671 N N . VAL A 1 85 ? 14.024 -3.381 -16.650 1.00 70.62 85 VAL A N 1
ATOM 672 C CA . VAL A 1 85 ? 14.934 -4.417 -16.141 1.00 70.62 85 VAL A CA 1
ATOM 673 C C . VAL A 1 85 ? 14.689 -5.769 -16.800 1.00 70.62 85 VAL A C 1
ATOM 675 O O . VAL A 1 85 ? 15.646 -6.473 -17.105 1.00 70.62 85 VAL A O 1
ATOM 678 N N . PHE A 1 86 ? 13.431 -6.134 -17.070 1.00 70.69 86 PHE A N 1
ATOM 679 C CA . PHE A 1 86 ? 13.101 -7.411 -17.718 1.00 70.69 86 PHE A CA 1
ATOM 680 C C . PHE A 1 86 ? 13.753 -7.602 -19.094 1.00 70.69 86 PHE A C 1
ATOM 682 O O . PHE A 1 86 ? 14.179 -8.722 -19.341 1.00 70.69 86 PHE A O 1
ATOM 689 N N . PRO A 1 87 ? 13.888 -6.596 -19.988 1.00 70.38 87 PRO A N 1
ATOM 690 C CA . PRO A 1 87 ? 14.476 -6.831 -21.309 1.00 70.38 87 PRO A CA 1
ATOM 691 C C . PRO A 1 87 ? 15.960 -7.194 -21.249 1.00 70.38 87 PRO A C 1
ATOM 693 O O . PRO A 1 87 ? 16.461 -7.864 -22.143 1.00 70.38 87 PRO A O 1
ATOM 696 N N . ILE A 1 88 ? 16.664 -6.776 -20.195 1.00 67.50 88 ILE A N 1
ATOM 697 C CA . ILE A 1 88 ? 18.116 -6.918 -20.051 1.00 67.50 88 ILE A CA 1
ATOM 698 C C . ILE A 1 88 ? 18.580 -8.385 -20.117 1.00 67.50 88 ILE A C 1
ATOM 700 O O . ILE A 1 88 ? 19.454 -8.683 -20.933 1.00 67.50 88 ILE A O 1
ATOM 704 N N . PRO A 1 89 ? 18.017 -9.329 -19.337 1.00 65.62 89 PRO A N 1
ATOM 705 C CA . PRO A 1 89 ? 18.377 -10.737 -19.466 1.00 65.62 89 PRO A CA 1
ATOM 706 C C . PRO A 1 89 ? 18.039 -11.314 -20.849 1.00 65.62 89 PRO A C 1
ATOM 708 O O . PRO A 1 89 ? 18.824 -12.097 -21.371 1.00 65.62 89 PRO A O 1
ATOM 711 N N . PHE A 1 90 ? 16.939 -10.904 -21.495 1.00 67.56 90 PHE A N 1
ATOM 712 C CA . PHE A 1 90 ? 16.600 -11.406 -22.838 1.00 67.56 90 PHE A CA 1
ATOM 713 C C . PHE A 1 90 ? 17.511 -10.853 -23.938 1.00 67.56 90 PHE A C 1
ATOM 715 O O . PHE A 1 90 ? 17.797 -11.571 -24.892 1.00 67.56 90 PHE A O 1
ATOM 722 N N . LEU A 1 91 ? 18.009 -9.622 -23.797 1.00 67.62 91 LEU A N 1
ATOM 723 C CA . LEU A 1 91 ? 19.005 -9.040 -24.704 1.00 67.62 91 LEU A CA 1
ATOM 724 C C . LEU A 1 91 ? 20.326 -9.820 -24.651 1.00 67.62 91 LEU A C 1
ATOM 726 O O . LEU A 1 91 ? 20.918 -10.092 -25.692 1.00 67.62 91 LEU A O 1
ATOM 730 N N . HIS A 1 92 ? 20.728 -10.260 -23.454 1.00 63.44 92 HIS A N 1
ATOM 731 C CA . HIS A 1 92 ? 21.904 -11.112 -23.266 1.00 63.44 92 HIS A CA 1
ATOM 732 C C . HIS A 1 92 ? 21.713 -12.506 -23.892 1.00 63.44 92 HIS A C 1
ATOM 734 O O . HIS A 1 92 ? 22.620 -13.027 -24.537 1.00 63.44 92 HIS A O 1
ATOM 740 N N . LEU A 1 93 ? 20.519 -13.104 -23.758 1.00 65.50 93 LEU A N 1
ATOM 741 C CA . LEU A 1 93 ? 20.188 -14.381 -24.410 1.00 65.50 93 LEU A CA 1
ATOM 742 C C . LEU A 1 93 ? 20.094 -14.271 -25.943 1.00 65.50 93 LEU A C 1
ATOM 744 O O . LEU A 1 93 ? 20.308 -15.265 -26.633 1.00 65.50 93 LEU A O 1
ATOM 748 N N . ALA A 1 94 ? 19.791 -13.088 -26.480 1.00 69.69 94 ALA A N 1
ATOM 749 C CA . ALA A 1 94 ? 19.736 -12.825 -27.919 1.00 69.69 94 ALA A CA 1
ATOM 750 C C . ALA A 1 94 ? 21.124 -12.631 -28.569 1.00 69.69 94 ALA A C 1
ATOM 752 O O . ALA A 1 94 ? 21.197 -12.325 -29.757 1.00 69.69 94 ALA A O 1
ATOM 753 N N . GLY A 1 95 ? 22.218 -12.807 -27.815 1.00 64.75 95 GLY A N 1
ATOM 754 C CA . GLY A 1 95 ? 23.590 -12.700 -28.325 1.00 64.75 95 GLY A CA 1
ATOM 755 C C . GLY A 1 95 ? 24.077 -11.264 -28.531 1.00 64.75 95 GLY A C 1
ATOM 756 O O . GLY A 1 95 ? 25.084 -11.055 -29.201 1.00 64.75 95 GLY A O 1
ATOM 757 N N . ILE A 1 96 ? 23.373 -10.274 -27.974 1.00 66.94 96 ILE A N 1
ATOM 758 C CA . ILE A 1 96 ? 23.814 -8.878 -27.971 1.00 66.94 96 ILE A CA 1
ATOM 759 C C . ILE A 1 96 ? 24.702 -8.690 -26.740 1.00 66.94 96 ILE A C 1
ATOM 761 O O . ILE A 1 96 ? 24.222 -8.786 -25.609 1.00 66.94 96 ILE A O 1
ATOM 765 N N . GLU A 1 97 ? 25.994 -8.428 -26.950 1.00 65.25 97 GLU A N 1
ATOM 766 C CA . GLU A 1 97 ? 26.9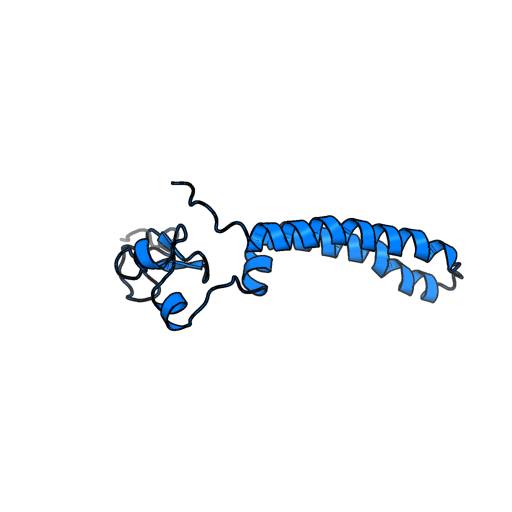14 -8.044 -25.875 1.00 65.25 97 GLU A CA 1
ATOM 767 C C . GLU A 1 97 ? 26.478 -6.685 -25.319 1.00 65.25 97 GLU A C 1
ATOM 769 O O . GLU A 1 97 ? 26.705 -5.628 -25.907 1.00 65.25 97 GLU A O 1
ATOM 774 N N . VAL A 1 98 ? 25.760 -6.721 -24.198 1.00 62.41 98 VAL A N 1
ATOM 775 C CA . VAL A 1 98 ? 25.322 -5.511 -23.508 1.00 62.41 98 VAL A CA 1
ATOM 776 C C . VAL A 1 98 ? 26.504 -4.977 -22.712 1.00 62.41 98 VAL A C 1
ATOM 778 O O . VAL A 1 98 ? 26.870 -5.537 -21.676 1.00 62.41 98 VAL A O 1
ATOM 781 N N . ASP A 1 99 ? 27.089 -3.890 -23.204 1.00 66.56 99 ASP A N 1
ATOM 782 C CA . ASP A 1 99 ? 28.178 -3.183 -22.541 1.00 66.56 99 ASP A CA 1
ATOM 783 C C . ASP A 1 99 ? 27.792 -2.809 -21.088 1.00 66.56 99 ASP A C 1
ATOM 785 O O . ASP A 1 99 ? 26.698 -2.275 -20.855 1.00 66.56 99 ASP A O 1
ATOM 789 N N . PRO A 1 100 ? 28.662 -3.030 -20.081 1.00 65.94 100 PRO A N 1
ATOM 790 C CA . PRO A 1 100 ? 28.371 -2.744 -18.669 1.00 65.94 100 PRO A CA 1
ATOM 791 C C . PRO A 1 100 ? 27.975 -1.285 -18.387 1.00 65.94 100 PRO A C 1
ATOM 793 O O . PRO A 1 100 ? 27.302 -0.988 -17.398 1.00 65.94 100 PRO A O 1
ATOM 796 N N . SER A 1 101 ? 28.368 -0.362 -19.265 1.00 67.44 101 SER A N 1
ATOM 797 C CA . SER A 1 101 ? 28.014 1.060 -19.209 1.00 67.44 101 SER A CA 1
ATOM 798 C C . SER A 1 101 ? 26.511 1.311 -19.395 1.00 67.44 101 SER A C 1
ATOM 800 O O . SER A 1 101 ? 25.986 2.285 -18.852 1.00 67.44 101 SER A O 1
ATOM 802 N N . ALA A 1 102 ? 25.783 0.406 -20.057 1.00 66.00 102 ALA A N 1
ATOM 803 C CA . ALA A 1 102 ? 24.332 0.495 -20.223 1.00 66.00 102 ALA A CA 1
ATOM 804 C C . ALA A 1 102 ? 23.553 0.224 -18.918 1.00 66.00 102 ALA A C 1
ATOM 806 O O . ALA A 1 102 ? 22.407 0.653 -18.777 1.00 66.00 102 ALA A O 1
ATOM 807 N N . PHE A 1 103 ? 24.170 -0.431 -17.926 1.00 67.56 103 PHE A N 1
ATOM 808 C CA . PHE A 1 103 ? 23.539 -0.712 -16.629 1.00 67.56 103 PHE A CA 1
ATOM 809 C C . PHE A 1 103 ? 23.523 0.496 -15.692 1.00 67.56 103 PHE A C 1
ATOM 811 O O . PHE A 1 103 ? 22.629 0.617 -14.852 1.00 67.56 103 PHE A O 1
ATOM 818 N N . GLN A 1 104 ? 24.488 1.407 -15.831 1.00 71.00 104 GLN A N 1
ATOM 819 C CA . GLN A 1 104 ? 24.584 2.605 -14.997 1.00 71.00 104 GLN A CA 1
ATOM 820 C C . GLN A 1 104 ? 23.307 3.463 -15.031 1.00 71.00 104 GLN A C 1
ATOM 822 O O . GLN A 1 104 ? 22.766 3.738 -13.957 1.00 71.00 104 GLN A O 1
ATOM 827 N N . PRO A 1 105 ? 22.753 3.845 -16.199 1.00 72.25 105 PRO A N 1
ATOM 828 C CA . PRO A 1 105 ? 21.525 4.636 -16.238 1.00 72.25 105 PRO A CA 1
ATOM 829 C C . PRO A 1 105 ? 20.312 3.891 -15.665 1.00 72.25 105 PRO A C 1
ATOM 831 O O . PRO A 1 105 ? 19.478 4.515 -15.011 1.00 72.25 105 PRO A O 1
ATOM 834 N N . VAL A 1 106 ? 20.227 2.565 -15.825 1.00 72.00 106 VAL A N 1
ATOM 835 C CA . VAL A 1 106 ? 19.131 1.753 -15.263 1.00 72.00 106 VAL A CA 1
ATOM 836 C C . VAL A 1 106 ? 19.195 1.723 -13.734 1.00 72.00 106 VAL A C 1
ATOM 838 O O . VAL A 1 106 ? 18.178 1.912 -13.060 1.00 72.00 106 VAL A O 1
ATOM 841 N N . LEU A 1 107 ? 20.390 1.543 -13.168 1.00 72.56 107 LEU A N 1
ATOM 842 C CA . LEU A 1 107 ? 20.605 1.545 -11.720 1.00 72.56 107 LEU A CA 1
ATOM 843 C C . LEU A 1 107 ? 20.363 2.930 -11.111 1.00 72.56 107 LEU A C 1
ATOM 845 O O . LEU A 1 107 ? 19.721 3.030 -10.065 1.00 72.56 107 LEU A O 1
ATOM 849 N N . ILE A 1 108 ? 20.804 3.997 -11.783 1.00 77.88 108 ILE A N 1
ATOM 850 C CA . ILE A 1 108 ? 20.565 5.380 -11.349 1.00 77.88 108 ILE A CA 1
ATOM 851 C C . ILE A 1 108 ? 19.071 5.706 -11.396 1.00 77.88 108 ILE A C 1
ATOM 853 O O . ILE A 1 108 ? 18.537 6.228 -10.420 1.00 77.88 108 ILE A O 1
ATOM 857 N N . ALA A 1 109 ? 18.375 5.360 -12.482 1.00 75.75 109 ALA A N 1
ATOM 858 C CA . ALA A 1 109 ? 16.932 5.564 -12.594 1.00 75.75 109 ALA A CA 1
ATOM 859 C C . ALA A 1 109 ? 16.170 4.784 -11.510 1.00 75.75 109 ALA A C 1
ATOM 861 O O . ALA A 1 109 ? 15.283 5.335 -10.856 1.00 75.75 109 ALA A O 1
ATOM 862 N N . THR A 1 110 ? 16.564 3.536 -11.249 1.00 75.94 110 THR A N 1
ATOM 863 C CA . THR A 1 110 ? 15.976 2.713 -10.180 1.00 75.94 110 THR A CA 1
ATOM 864 C C . THR A 1 110 ? 16.221 3.329 -8.797 1.00 75.94 110 THR A C 1
ATOM 866 O O . THR A 1 110 ? 15.291 3.468 -7.998 1.00 75.94 110 THR A O 1
ATOM 869 N N . GLY A 1 111 ? 17.450 3.765 -8.512 1.00 79.50 111 GLY A N 1
ATOM 870 C CA . GLY A 1 111 ? 17.800 4.446 -7.264 1.00 79.50 111 GLY A CA 1
ATOM 871 C C . GLY A 1 111 ? 17.031 5.757 -7.083 1.00 79.50 111 GLY A C 1
ATOM 872 O O . GLY A 1 111 ? 16.412 5.978 -6.046 1.00 79.50 111 GLY A O 1
ATOM 873 N N . ALA A 1 112 ? 16.969 6.592 -8.117 1.00 80.62 112 ALA A N 1
ATOM 874 C CA . ALA A 1 112 ? 16.257 7.865 -8.078 1.00 80.62 112 ALA A CA 1
ATOM 875 C C . ALA A 1 112 ? 14.747 7.688 -7.847 1.00 80.62 112 ALA A C 1
ATOM 877 O O . ALA A 1 112 ? 14.148 8.466 -7.107 1.00 80.62 112 ALA A O 1
ATOM 878 N N . MET A 1 113 ? 14.131 6.647 -8.419 1.00 72.69 113 MET A N 1
ATOM 879 C CA . MET A 1 113 ? 12.701 6.371 -8.231 1.00 72.69 113 MET A CA 1
ATOM 880 C C . MET A 1 113 ? 12.361 5.725 -6.883 1.00 72.69 113 MET A C 1
ATOM 882 O O . MET A 1 113 ? 11.243 5.896 -6.393 1.00 72.69 113 MET A O 1
ATOM 886 N N . THR A 1 114 ? 13.300 5.032 -6.233 1.00 77.38 114 THR A N 1
ATOM 887 C CA . THR A 1 114 ? 13.058 4.487 -4.883 1.00 77.38 114 THR A CA 1
ATOM 888 C C . THR A 1 114 ? 13.022 5.578 -3.810 1.00 77.38 114 THR A C 1
ATOM 890 O O . THR A 1 114 ? 12.297 5.433 -2.825 1.00 77.38 114 THR A O 1
ATOM 893 N N . ILE A 1 115 ? 13.706 6.710 -4.017 1.00 79.94 115 ILE A N 1
ATOM 894 C CA . ILE A 1 115 ? 13.721 7.855 -3.089 1.00 79.94 115 ILE A CA 1
ATOM 895 C C . ILE A 1 115 ? 12.305 8.383 -2.785 1.00 79.94 115 ILE A C 1
ATOM 897 O O . ILE A 1 115 ? 11.898 8.318 -1.620 1.00 79.94 115 ILE A O 1
ATOM 901 N N . PRO A 1 116 ? 11.500 8.857 -3.761 1.00 74.06 116 PRO A N 1
ATOM 902 C CA . PRO A 1 116 ? 10.145 9.332 -3.482 1.00 74.06 116 PRO A CA 1
ATOM 903 C C . PRO A 1 116 ? 9.265 8.237 -2.868 1.00 74.06 116 PRO A C 1
ATOM 905 O O . PRO A 1 116 ? 8.371 8.548 -2.085 1.00 74.06 116 PRO A O 1
ATOM 908 N N . PHE A 1 117 ? 9.555 6.960 -3.131 1.00 70.00 117 PHE A N 1
ATOM 909 C CA . PHE A 1 117 ? 8.864 5.829 -2.513 1.00 70.00 117 PHE A CA 1
ATOM 910 C C . PH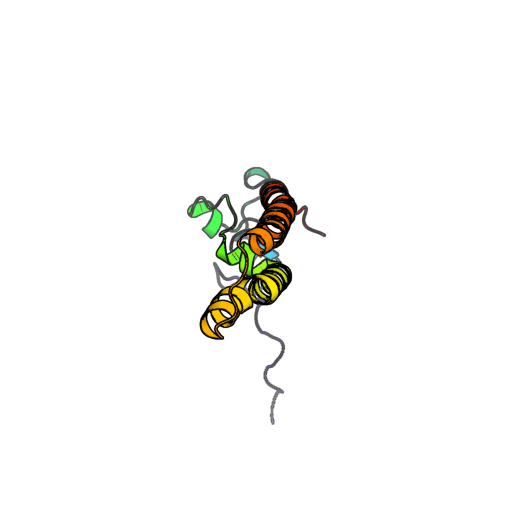E A 1 117 ? 9.145 5.683 -1.023 1.00 70.00 117 PHE A C 1
ATOM 912 O O . PHE A 1 117 ? 8.206 5.527 -0.242 1.00 70.00 117 PHE A O 1
ATOM 919 N N . VAL A 1 118 ? 10.408 5.777 -0.610 1.00 77.25 118 VAL A N 1
ATOM 920 C CA . VAL A 1 118 ? 10.776 5.744 0.811 1.00 77.25 118 VAL A CA 1
ATOM 921 C C . VAL A 1 118 ? 10.154 6.938 1.533 1.00 77.25 118 VAL A C 1
ATOM 923 O O . VAL A 1 118 ? 9.571 6.773 2.606 1.00 77.25 118 VAL A O 1
ATOM 926 N N . PHE A 1 119 ? 10.174 8.124 0.921 1.00 78.25 119 PHE A N 1
ATOM 927 C CA . PHE A 1 119 ? 9.529 9.308 1.489 1.00 78.25 119 PHE A CA 1
ATOM 928 C C . PHE A 1 119 ? 8.004 9.177 1.574 1.00 78.25 119 PHE A C 1
ATOM 930 O O . PHE A 1 119 ? 7.437 9.502 2.617 1.00 78.25 119 PHE A O 1
ATOM 937 N N . LEU A 1 120 ? 7.331 8.660 0.542 1.00 75.00 120 LEU A N 1
ATOM 938 C CA . LEU A 1 120 ? 5.888 8.386 0.567 1.00 75.00 120 LEU A CA 1
ATOM 939 C C . LEU A 1 120 ? 5.532 7.336 1.619 1.00 75.00 120 LEU A C 1
ATOM 941 O O . LEU A 1 120 ? 4.564 7.511 2.359 1.00 75.00 120 LEU A O 1
ATOM 945 N N . PHE A 1 121 ? 6.332 6.278 1.737 1.00 73.56 121 PHE A N 1
ATOM 946 C CA . PHE A 1 121 ? 6.150 5.237 2.741 1.00 73.56 121 PHE A CA 1
ATOM 947 C C . PHE A 1 121 ? 6.285 5.801 4.161 1.00 73.56 121 PHE A C 1
ATOM 949 O O . PHE A 1 121 ? 5.413 5.582 5.004 1.00 73.56 121 PHE A O 1
ATOM 956 N N . LEU A 1 122 ? 7.323 6.602 4.417 1.00 74.56 122 LEU A N 1
ATOM 957 C CA . LEU A 1 122 ? 7.517 7.289 5.696 1.00 74.56 122 LEU A CA 1
ATOM 958 C C . LEU A 1 122 ? 6.410 8.319 5.969 1.00 74.56 122 LEU A C 1
ATOM 960 O O . LEU A 1 122 ? 5.911 8.409 7.092 1.00 74.56 122 LEU A O 1
ATOM 964 N N . ALA A 1 123 ? 5.977 9.071 4.957 1.00 70.75 123 ALA A N 1
ATOM 965 C CA . ALA A 1 123 ? 4.891 10.037 5.077 1.00 70.75 123 ALA A CA 1
ATOM 966 C C . ALA A 1 123 ? 3.543 9.356 5.354 1.00 70.75 123 ALA A C 1
ATOM 968 O O . ALA A 1 123 ? 2.759 9.874 6.148 1.00 70.75 123 ALA A O 1
ATOM 969 N N . TRP A 1 124 ? 3.277 8.183 4.776 1.00 65.25 124 TRP A N 1
ATOM 970 C CA . TRP A 1 124 ? 2.081 7.393 5.081 1.00 65.25 124 TRP A CA 1
ATOM 971 C C . TRP A 1 124 ? 2.126 6.726 6.447 1.00 65.25 124 TRP A C 1
ATOM 973 O O . TRP A 1 124 ? 1.085 6.618 7.091 1.00 65.25 124 TRP A O 1
ATOM 983 N N . GLN A 1 125 ? 3.307 6.329 6.921 1.00 64.88 125 GLN A N 1
ATOM 984 C CA . GLN A 1 125 ? 3.478 5.891 8.307 1.00 64.88 125 GLN A CA 1
ATOM 985 C C . GLN A 1 125 ? 3.190 7.044 9.287 1.00 64.88 125 GLN A C 1
ATOM 987 O O . GLN A 1 125 ? 2.651 6.805 10.364 1.00 64.88 125 GLN A O 1
ATOM 992 N N . ARG A 1 126 ? 3.514 8.293 8.914 1.00 61.69 126 ARG A N 1
ATOM 993 C CA . ARG A 1 126 ? 3.300 9.491 9.748 1.00 61.69 126 ARG A CA 1
ATOM 994 C C . ARG A 1 126 ? 1.891 10.086 9.644 1.00 61.69 126 ARG A C 1
ATOM 996 O O . ARG A 1 126 ? 1.395 10.634 10.623 1.00 61.69 126 ARG A O 1
ATOM 1003 N N . LYS A 1 127 ? 1.225 9.986 8.490 1.00 51.50 127 LYS A N 1
ATOM 1004 C CA . LYS A 1 127 ? -0.165 10.427 8.305 1.00 51.50 127 LYS A CA 1
ATOM 1005 C C . LYS A 1 127 ? -1.126 9.280 8.617 1.00 51.50 127 LYS A C 1
ATOM 1007 O O . LYS A 1 127 ? -1.635 8.613 7.721 1.00 51.50 127 LYS A O 1
ATOM 1012 N N . ALA A 1 128 ? -1.450 9.123 9.897 1.00 48.72 128 ALA A N 1
ATOM 1013 C CA . ALA A 1 128 ? -2.819 8.788 10.274 1.00 48.72 128 ALA A CA 1
ATOM 1014 C C . ALA A 1 128 ? -3.764 9.726 9.487 1.00 48.72 128 ALA A C 1
ATOM 1016 O O . ALA A 1 128 ? -3.629 10.947 9.622 1.00 48.72 128 ALA A O 1
ATOM 1017 N N . PRO A 1 129 ? -4.644 9.229 8.598 1.00 51.00 129 PRO A N 1
ATOM 1018 C CA . PRO A 1 129 ? -5.534 10.094 7.854 1.00 51.00 129 PRO A CA 1
ATOM 1019 C C . PRO A 1 129 ? -6.447 10.764 8.868 1.00 51.00 129 PRO A C 1
ATOM 1021 O O . PRO A 1 129 ? -7.160 10.102 9.621 1.00 51.00 129 PRO A O 1
ATOM 1024 N N . ARG A 1 130 ? -6.415 12.096 8.875 1.00 47.31 130 ARG A N 1
ATOM 1025 C CA . ARG A 1 130 ? -7.547 12.874 9.357 1.00 47.31 130 ARG A CA 1
ATOM 1026 C C . ARG A 1 130 ? -8.722 12.407 8.513 1.00 47.31 130 ARG A C 1
ATOM 1028 O O . ARG A 1 130 ? -8.680 12.567 7.293 1.00 47.31 130 ARG A O 1
ATOM 1035 N N . GLY A 1 131 ? -9.666 11.713 9.144 1.00 41.72 131 GLY A N 1
ATOM 1036 C CA . GLY A 1 131 ? -10.891 11.296 8.485 1.00 41.72 131 GLY A CA 1
ATOM 1037 C C . GLY A 1 131 ? -11.484 12.511 7.789 1.00 41.72 131 GLY A C 1
ATOM 1038 O O . GLY A 1 131 ? -11.701 13.538 8.427 1.00 41.72 131 GLY A O 1
ATOM 1039 N N . SER A 1 132 ? -11.662 12.420 6.475 1.00 38.69 132 SER A N 1
ATOM 1040 C CA . SER A 1 132 ? -12.608 13.284 5.791 1.00 38.69 132 SER A CA 1
ATOM 1041 C C . SER A 1 132 ? -13.974 12.935 6.371 1.00 38.69 132 SER A C 1
ATOM 1043 O O . SER A 1 132 ? -14.401 11.780 6.251 1.00 38.69 132 SER A O 1
ATOM 1045 N N . SER A 1 133 ? -14.544 13.900 7.096 1.00 33.69 133 SER A N 1
ATOM 1046 C CA . SER A 1 133 ? -15.918 13.902 7.599 1.00 33.69 133 SER A CA 1
ATOM 1047 C C . SER A 1 133 ? -16.921 13.459 6.547 1.00 33.69 133 SER A C 1
ATOM 1049 O O . SER A 1 133 ? -16.716 13.811 5.363 1.00 33.69 133 SER A O 1
#

Secondary structure (DSSP, 8-state):
------SS-SS-S-TTT--S---EE-TTT--EE-GGGBPPHHHHTTS--BHHHHHTT--S--HHHHHHHTHHHHHHHHHHHHHHTTHHHHHHHTT----GGGHHHHHHHHHHHHHHHHHHHHHHHH-------

Foldseek 3Di:
DDPDDDDPPPDCAAPPPRDSNQPDAFPAPRGRHHPVQWDDCVVVPQGTHGVVCVVVVPPFHDPVVVCVVPVVVVVVVVVVCCVLPVVVVVCVVVVNPDDPVSVVVSVVVVVVVVVVVVVVVVVVRVDPDNDPD

pLDDT: mean 72.0, std 13.3, range [33.69, 90.25]